Protein AF-A0A6N9C9Y9-F1 (afdb_monomer)

Secondary structure (DSSP, 8-state):
-HHHHHHHHHHHHS--EEEEEEETTEEEEETTEESSSPPPHHHHHHHT-SSGGG-SB--HHHHHHHHHHHHHHHHHHHHHHHGGGGGGS-HHHHHHHHHHHHHHHHHHHHH-HHHHHHHTT-

Structure (mmCIF, N/CA/C/O backbone):
data_AF-A0A6N9C9Y9-F1
#
_entry.id   AF-A0A6N9C9Y9-F1
#
loop_
_atom_site.group_PDB
_atom_site.id
_atom_site.type_symbol
_atom_site.label_atom_id
_atom_site.label_alt_id
_atom_site.label_comp_id
_atom_site.label_asym_id
_atom_site.label_entity_id
_atom_site.label_seq_id
_atom_site.pdbx_PDB_ins_code
_atom_site.Cartn_x
_atom_site.Cartn_y
_atom_site.Cartn_z
_atom_site.occupancy
_atom_site.B_iso_or_equiv
_atom_site.auth_seq_id
_atom_site.auth_comp_id
_atom_site.auth_asym_id
_atom_site.auth_atom_id
_atom_site.pdbx_PDB_model_num
ATOM 1 N N . MET A 1 1 ? 9.480 0.126 14.315 1.00 56.78 1 MET A N 1
ATOM 2 C CA . MET A 1 1 ? 8.802 -0.883 15.167 1.00 56.78 1 MET A CA 1
ATOM 3 C C . MET A 1 1 ? 7.551 -1.505 14.542 1.00 56.78 1 MET A C 1
ATOM 5 O O . MET A 1 1 ? 7.628 -2.686 14.245 1.00 56.78 1 MET A O 1
ATOM 9 N N . ILE A 1 2 ? 6.422 -0.798 14.346 1.00 61.03 2 ILE A N 1
ATOM 10 C CA . ILE A 1 2 ? 5.210 -1.411 13.734 1.00 61.03 2 ILE A CA 1
ATOM 11 C C . ILE A 1 2 ? 5.436 -1.684 12.240 1.00 61.03 2 ILE A C 1
ATOM 13 O O . ILE A 1 2 ? 5.254 -2.807 11.785 1.00 61.03 2 ILE A O 1
ATOM 17 N N . ILE A 1 3 ? 5.931 -0.679 11.512 1.00 64.25 3 ILE A N 1
ATOM 18 C CA . ILE A 1 3 ? 6.195 -0.769 10.069 1.00 64.25 3 ILE A CA 1
ATOM 19 C C . ILE A 1 3 ? 7.239 -1.852 9.757 1.00 64.25 3 ILE A C 1
ATOM 21 O O . ILE A 1 3 ? 7.018 -2.667 8.878 1.00 64.25 3 ILE A O 1
ATOM 25 N N . GLU A 1 4 ? 8.327 -1.953 10.525 1.00 68.50 4 GLU A N 1
ATOM 26 C CA . GLU A 1 4 ? 9.359 -2.983 10.298 1.00 68.50 4 GLU A CA 1
ATOM 27 C C . GLU A 1 4 ? 8.819 -4.412 10.448 1.00 68.50 4 GLU A C 1
ATOM 29 O O . GLU A 1 4 ? 9.111 -5.268 9.621 1.00 68.50 4 GLU A O 1
ATOM 34 N N . ARG A 1 5 ? 7.998 -4.684 11.472 1.00 74.38 5 ARG A N 1
ATOM 35 C CA . ARG A 1 5 ? 7.392 -6.014 11.640 1.00 74.38 5 ARG A CA 1
ATOM 36 C C . ARG A 1 5 ? 6.367 -6.309 10.545 1.00 74.38 5 ARG A C 1
ATOM 38 O O . ARG A 1 5 ? 6.320 -7.436 10.051 1.00 74.38 5 ARG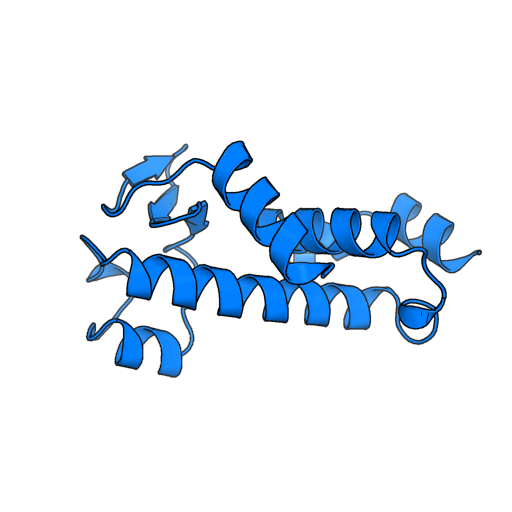 A O 1
ATOM 45 N N . LEU A 1 6 ? 5.570 -5.311 10.169 1.00 77.56 6 LEU A N 1
ATOM 46 C CA . LEU A 1 6 ? 4.604 -5.434 9.085 1.00 77.56 6 LEU A CA 1
ATOM 47 C C . LEU A 1 6 ? 5.305 -5.748 7.763 1.00 77.56 6 LEU A C 1
ATOM 49 O O . LEU A 1 6 ? 4.860 -6.638 7.048 1.00 77.56 6 LEU A O 1
ATOM 53 N N . ARG A 1 7 ? 6.425 -5.078 7.479 1.00 76.06 7 ARG A N 1
ATOM 54 C CA . ARG A 1 7 ? 7.263 -5.368 6.314 1.00 76.06 7 ARG A CA 1
ATOM 55 C C . ARG A 1 7 ? 7.712 -6.816 6.319 1.00 76.06 7 ARG A C 1
ATOM 57 O O . ARG A 1 7 ? 7.408 -7.524 5.375 1.00 76.06 7 ARG A O 1
ATOM 64 N N . GLU A 1 8 ? 8.347 -7.285 7.389 1.00 80.69 8 GLU A N 1
ATOM 65 C CA . GLU A 1 8 ? 8.785 -8.686 7.480 1.00 80.69 8 GLU A CA 1
ATOM 66 C C . GLU A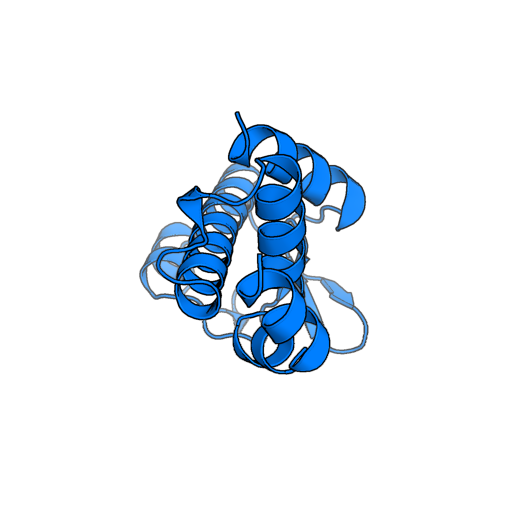 1 8 ? 7.624 -9.681 7.323 1.00 80.69 8 GLU A C 1
ATOM 68 O O . GLU A 1 8 ? 7.787 -10.748 6.733 1.00 80.69 8 GLU A O 1
ATOM 73 N N . THR A 1 9 ? 6.434 -9.322 7.807 1.00 81.56 9 THR A N 1
ATOM 74 C CA . THR A 1 9 ? 5.224 -10.137 7.641 1.00 81.56 9 THR A CA 1
ATOM 75 C C . THR A 1 9 ? 4.756 -10.156 6.184 1.00 81.56 9 THR A C 1
ATOM 77 O O . THR A 1 9 ? 4.560 -11.236 5.637 1.00 81.56 9 THR A O 1
ATOM 80 N N . LEU A 1 10 ? 4.658 -8.997 5.526 1.00 78.69 10 LEU A N 1
ATOM 81 C CA . LEU A 1 10 ? 4.288 -8.879 4.110 1.00 78.69 10 LEU A CA 1
ATOM 82 C C . LEU A 1 10 ? 5.291 -9.605 3.207 1.00 78.69 10 LEU A C 1
ATOM 84 O O . LEU A 1 10 ? 4.889 -10.397 2.363 1.00 78.69 10 LEU A O 1
ATOM 88 N N . LYS A 1 11 ? 6.596 -9.437 3.454 1.00 79.56 11 LYS A N 1
ATOM 89 C CA . LYS A 1 11 ? 7.660 -10.143 2.722 1.00 79.56 11 LYS A CA 1
ATOM 90 C C . LYS A 1 11 ? 7.523 -11.666 2.807 1.00 79.56 11 LYS A C 1
ATOM 92 O O . LYS A 1 11 ? 7.901 -12.366 1.872 1.00 79.56 11 LYS A O 1
ATOM 97 N N . ARG A 1 12 ? 7.025 -12.184 3.934 1.00 78.56 12 ARG A N 1
ATOM 98 C CA . ARG A 1 12 ? 6.814 -13.622 4.148 1.00 78.56 12 ARG A CA 1
ATOM 99 C C . ARG A 1 12 ? 5.512 -14.121 3.519 1.00 78.56 12 ARG A C 1
ATOM 101 O O . ARG A 1 12 ? 5.501 -15.237 3.006 1.00 78.56 12 ARG A O 1
ATOM 108 N N . ASP A 1 13 ? 4.440 -13.337 3.612 1.00 75.81 13 ASP A N 1
ATOM 109 C CA . ASP A 1 13 ? 3.078 -13.796 3.325 1.00 75.81 13 ASP A CA 1
ATOM 110 C C . ASP A 1 13 ? 2.641 -13.533 1.866 1.00 75.81 13 ASP A C 1
ATOM 112 O O . ASP A 1 13 ? 1.915 -14.356 1.313 1.00 75.81 13 ASP A O 1
ATOM 116 N N . GLU A 1 14 ? 3.116 -12.456 1.222 1.00 70.94 14 GLU A N 1
ATOM 117 C CA . GLU A 1 14 ? 2.747 -12.073 -0.163 1.00 70.94 14 GLU A CA 1
ATOM 118 C C . GLU A 1 14 ? 3.548 -12.822 -1.243 1.00 70.94 14 GLU A C 1
ATOM 120 O O . GLU A 1 14 ? 3.136 -12.917 -2.397 1.00 70.94 14 GLU A O 1
ATOM 125 N N . GLY A 1 15 ? 4.706 -13.377 -0.877 1.00 72.50 15 GLY A N 1
ATOM 126 C CA . GLY A 1 15 ? 5.706 -13.823 -1.846 1.00 72.50 15 GLY A CA 1
ATOM 127 C C . GLY A 1 15 ? 6.586 -12.671 -2.342 1.00 72.50 15 GLY A C 1
ATOM 128 O O . GLY A 1 15 ? 6.387 -11.504 -2.009 1.00 72.50 15 GLY A O 1
ATOM 129 N N . PHE A 1 16 ? 7.635 -13.021 -3.084 1.00 86.00 16 PHE A N 1
ATOM 130 C CA . PHE A 1 16 ? 8.619 -12.065 -3.577 1.00 86.00 16 PHE A CA 1
ATOM 131 C C . PHE A 1 16 ? 9.145 -12.505 -4.940 1.00 86.00 16 PHE A C 1
ATOM 133 O O . PHE A 1 16 ? 9.777 -13.559 -5.040 1.00 86.00 16 PHE A O 1
ATOM 140 N N . ASP A 1 17 ? 8.909 -11.684 -5.962 1.00 90.50 17 ASP A N 1
ATOM 141 C CA . ASP A 1 17 ? 9.491 -11.868 -7.290 1.00 90.50 17 ASP A CA 1
ATOM 142 C C . ASP A 1 17 ? 9.980 -10.527 -7.839 1.00 90.50 17 ASP A C 1
ATOM 144 O O . ASP A 1 17 ? 9.243 -9.546 -7.891 1.00 90.50 17 ASP A O 1
ATOM 148 N N . LEU A 1 18 ? 11.242 -10.474 -8.250 1.00 94.81 18 LEU A N 1
ATOM 149 C CA . LEU A 1 18 ? 11.814 -9.278 -8.865 1.00 94.81 18 LEU A CA 1
ATOM 150 C C . LEU A 1 18 ? 11.343 -9.080 -10.302 1.00 94.81 18 LEU A C 1
ATOM 152 O O . LEU A 1 18 ? 11.544 -8.001 -10.852 1.00 94.81 18 LEU A O 1
ATOM 156 N N . ARG A 1 19 ? 10.731 -10.098 -10.905 1.00 96.19 19 ARG A N 1
ATOM 157 C CA . ARG A 1 19 ? 10.175 -10.046 -12.249 1.00 96.19 19 ARG A CA 1
ATOM 158 C C . ARG A 1 19 ? 8.663 -9.950 -12.201 1.00 96.19 19 ARG A C 1
ATOM 160 O O . ARG A 1 19 ? 8.005 -10.521 -11.324 1.00 96.19 19 ARG A O 1
ATOM 167 N N . ARG A 1 20 ? 8.125 -9.237 -13.186 1.00 95.75 20 ARG A N 1
ATOM 168 C CA . ARG A 1 20 ? 6.693 -9.199 -13.462 1.00 95.75 20 ARG A CA 1
ATOM 169 C C . ARG A 1 20 ? 6.175 -10.624 -13.635 1.00 95.7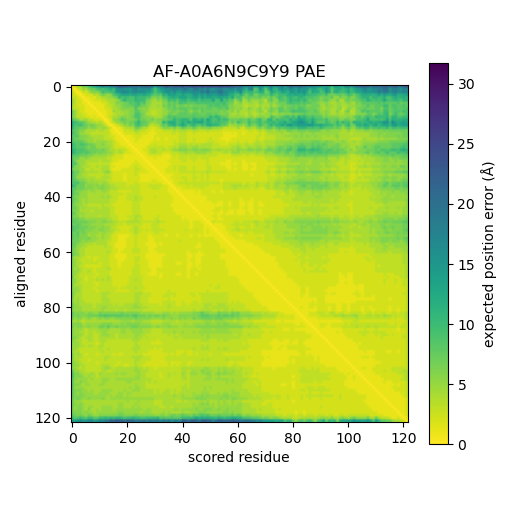5 20 ARG A C 1
ATOM 171 O O . ARG A 1 20 ? 6.757 -11.426 -14.368 1.00 95.75 20 ARG A O 1
ATOM 178 N N . HIS A 1 21 ? 5.079 -10.930 -12.957 1.00 93.50 21 HIS A N 1
ATOM 179 C CA . HIS A 1 21 ? 4.397 -12.208 -13.081 1.00 93.50 21 HIS A CA 1
ATOM 180 C C . HIS A 1 21 ? 2.890 -12.045 -12.892 1.00 93.50 21 HIS A C 1
ATOM 182 O O . HIS A 1 21 ? 2.424 -11.243 -12.084 1.00 93.50 21 HIS A O 1
ATOM 188 N N . GLU A 1 22 ? 2.128 -12.856 -13.619 1.00 92.88 22 GLU A N 1
ATOM 189 C CA . GLU A 1 22 ? 0.672 -12.816 -13.571 1.00 92.88 22 GLU A CA 1
ATOM 190 C C . GLU A 1 22 ? 0.137 -13.723 -12.455 1.00 92.88 22 GLU A C 1
ATOM 192 O O . GLU A 1 22 ? 0.484 -14.907 -12.354 1.00 92.88 22 GLU A O 1
ATOM 197 N N . VAL A 1 23 ? -0.782 -13.190 -11.653 1.00 87.12 23 VAL A N 1
ATOM 198 C CA . VAL A 1 23 ? -1.576 -13.946 -10.685 1.00 87.12 23 VAL A CA 1
ATOM 199 C C . VAL A 1 23 ? -3.049 -13.651 -10.939 1.00 87.12 23 VAL A C 1
ATOM 201 O O . VAL A 1 23 ? -3.519 -12.537 -10.735 1.00 87.12 23 VAL A O 1
ATOM 204 N N . GLN A 1 24 ? -3.798 -14.671 -11.368 1.00 88.31 24 GLN A N 1
ATOM 205 C CA . GLN A 1 24 ? -5.238 -14.567 -11.652 1.00 88.31 24 GLN A CA 1
ATOM 206 C C . GLN A 1 24 ? -5.596 -13.473 -12.682 1.00 88.31 24 GLN A C 1
ATOM 208 O O . GLN A 1 24 ? -6.633 -12.822 -12.547 1.00 88.31 24 GLN A O 1
ATOM 213 N N . GLY A 1 25 ? -4.773 -13.291 -13.722 1.00 90.69 25 GLY A N 1
ATOM 214 C CA . GLY A 1 25 ? -5.005 -12.279 -14.758 1.00 90.69 25 GLY A CA 1
ATOM 215 C C . GLY A 1 25 ? -4.628 -10.853 -14.359 1.00 90.69 25 GLY A C 1
ATOM 216 O O . GLY A 1 25 ? -5.050 -9.925 -15.039 1.00 90.69 25 GLY A O 1
ATOM 217 N N . ILE A 1 26 ? -3.908 -10.673 -13.250 1.00 91.06 26 ILE A N 1
ATOM 218 C CA . ILE A 1 26 ? -3.398 -9.380 -12.789 1.00 91.06 26 ILE A CA 1
ATOM 219 C C . ILE A 1 26 ? -1.882 -9.498 -12.668 1.00 91.06 26 ILE A C 1
ATOM 221 O O . ILE A 1 26 ? -1.381 -10.426 -12.021 1.00 91.06 26 ILE A O 1
ATOM 225 N N . ASP A 1 27 ? -1.162 -8.557 -13.264 1.00 94.69 27 ASP A N 1
ATOM 226 C CA . ASP A 1 27 ? 0.291 -8.516 -13.176 1.00 94.69 27 ASP A CA 1
ATOM 227 C C . ASP A 1 27 ? 0.766 -7.920 -11.855 1.00 94.69 27 ASP A C 1
ATOM 229 O O . ASP A 1 27 ? 0.282 -6.885 -11.394 1.00 94.69 27 ASP A O 1
ATOM 233 N N . HIS A 1 28 ? 1.733 -8.602 -11.247 1.00 93.12 28 HIS A N 1
ATOM 234 C CA . HIS A 1 28 ? 2.331 -8.221 -9.980 1.00 93.12 28 HIS A CA 1
ATOM 235 C C . HIS A 1 28 ? 3.857 -8.213 -10.063 1.00 93.12 28 HIS A C 1
ATOM 237 O O . HIS A 1 28 ? 4.464 -8.902 -10.888 1.00 93.12 28 HIS A O 1
ATOM 243 N N . ILE A 1 29 ? 4.485 -7.450 -9.169 1.00 95.19 29 ILE A N 1
ATOM 244 C CA . ILE A 1 29 ? 5.941 -7.414 -9.010 1.00 95.19 29 ILE A CA 1
ATOM 245 C C . ILE A 1 29 ? 6.352 -7.138 -7.560 1.00 95.19 29 ILE A C 1
ATOM 247 O O . ILE A 1 29 ? 5.582 -6.616 -6.750 1.00 95.19 29 ILE A O 1
ATOM 251 N N . GLY A 1 30 ? 7.592 -7.481 -7.220 1.00 94.06 30 GLY A N 1
ATOM 252 C CA . GLY A 1 30 ? 8.177 -7.264 -5.907 1.00 94.06 30 GLY A CA 1
ATOM 253 C C . GLY A 1 30 ? 7.412 -8.038 -4.843 1.00 94.06 30 GLY A C 1
ATOM 254 O O . GLY A 1 30 ? 7.311 -9.260 -4.904 1.00 94.06 30 GLY A O 1
ATOM 255 N N . TYR A 1 31 ? 6.868 -7.306 -3.875 1.00 91.69 31 TYR A N 1
ATOM 256 C CA . TYR A 1 31 ? 6.101 -7.835 -2.746 1.00 91.69 31 TYR A CA 1
ATOM 257 C C . TYR A 1 31 ? 4.589 -7.817 -3.012 1.00 91.69 31 TYR A C 1
ATOM 259 O O . TYR A 1 31 ? 3.823 -7.314 -2.194 1.00 91.69 31 TYR A O 1
ATOM 267 N N . GLY A 1 32 ? 4.173 -8.299 -4.187 1.00 89.00 32 GLY A N 1
ATOM 268 C CA . GLY A 1 32 ? 2.759 -8.349 -4.572 1.00 89.00 32 GLY A CA 1
ATOM 269 C C . GLY A 1 32 ? 2.172 -6.998 -5.000 1.00 89.00 32 GLY A C 1
ATOM 270 O O . GLY A 1 32 ? 0.969 -6.783 -4.878 1.00 89.00 32 GLY A O 1
ATOM 271 N N . ILE A 1 33 ? 2.992 -6.070 -5.504 1.00 91.56 33 ILE A N 1
ATOM 272 C CA . ILE A 1 33 ? 2.499 -4.784 -6.015 1.00 91.56 33 ILE A CA 1
ATOM 273 C C . ILE A 1 33 ? 1.767 -5.017 -7.334 1.00 91.56 33 ILE A C 1
ATOM 275 O O . ILE A 1 33 ? 2.368 -5.499 -8.289 1.00 91.56 33 ILE A O 1
ATOM 279 N N . ASN A 1 34 ? 0.486 -4.657 -7.375 1.00 92.25 34 ASN A N 1
ATOM 280 C CA . ASN A 1 34 ? -0.351 -4.710 -8.571 1.00 92.25 34 ASN A CA 1
ATOM 281 C C . ASN A 1 34 ? 0.118 -3.667 -9.604 1.00 92.25 34 ASN A C 1
ATOM 283 O O . ASN A 1 34 ? 0.228 -2.493 -9.252 1.00 92.25 34 ASN A O 1
ATOM 287 N N . LEU A 1 35 ? 0.363 -4.080 -10.848 1.00 93.31 35 LEU A N 1
ATOM 288 C CA . LEU A 1 35 ? 0.773 -3.213 -11.964 1.00 93.31 35 LEU A CA 1
ATOM 289 C C . LEU A 1 35 ? -0.398 -2.710 -12.827 1.00 93.31 35 LEU A C 1
ATOM 291 O O . LEU A 1 35 ? -0.203 -1.833 -13.656 1.00 93.31 35 LEU A O 1
ATOM 295 N N . GLU A 1 36 ? -1.620 -3.202 -12.608 1.00 91.00 36 GLU A N 1
ATOM 296 C CA . GLU A 1 36 ? -2.843 -2.672 -13.242 1.00 91.00 36 GLU A CA 1
ATOM 297 C C . GLU A 1 36 ? -3.321 -1.361 -12.591 1.00 91.00 36 GLU A C 1
ATOM 299 O O . GLU A 1 36 ? -4.270 -0.725 -13.057 1.00 91.00 36 GLU A O 1
ATOM 304 N N . GLN A 1 37 ? -2.735 -0.992 -11.448 1.00 89.88 37 GLN A N 1
ATOM 305 C CA . GLN A 1 37 ? -2.987 0.298 -10.816 1.00 89.88 37 GLN A CA 1
ATOM 306 C C . GLN A 1 37 ? -2.047 1.352 -11.400 1.00 89.88 37 GLN A C 1
ATOM 308 O O . GLN A 1 37 ? -0.909 1.051 -11.738 1.00 89.88 37 GLN A O 1
ATOM 313 N N . GLU A 1 38 ? -2.503 2.598 -11.421 1.00 92.12 38 GLU A N 1
ATOM 314 C CA . GLU A 1 38 ? -1.647 3.734 -11.753 1.00 92.12 38 GLU A CA 1
ATOM 315 C C . GLU A 1 38 ? -0.615 3.940 -10.634 1.00 92.12 38 GLU A C 1
ATOM 317 O O . GLU A 1 38 ? -0.969 4.098 -9.455 1.00 92.12 38 GLU A O 1
ATOM 322 N N . LEU A 1 39 ? 0.662 3.891 -10.998 1.00 94.38 39 LEU A N 1
ATOM 323 C CA . LEU A 1 39 ? 1.770 4.217 -10.120 1.00 94.38 39 LEU A CA 1
ATOM 324 C C . LEU A 1 39 ? 1.988 5.738 -10.151 1.00 94.38 39 LEU A C 1
ATOM 326 O O . LEU A 1 39 ? 2.009 6.348 -11.217 1.00 94.38 39 LEU A O 1
ATOM 330 N N . PRO A 1 40 ? 2.198 6.376 -8.993 1.00 96.00 40 PRO A N 1
ATOM 331 C CA . PRO A 1 40 ? 2.610 7.773 -8.931 1.00 96.00 40 PRO A CA 1
ATOM 332 C C . PRO A 1 40 ? 3.879 8.048 -9.751 1.00 96.00 40 PRO A C 1
ATOM 334 O O . PRO A 1 40 ? 4.821 7.254 -9.711 1.00 96.00 40 PRO A O 1
ATOM 337 N N . ASP A 1 41 ? 3.945 9.215 -10.403 1.00 96.44 41 ASP A N 1
ATOM 338 C CA . ASP A 1 41 ? 5.092 9.642 -11.227 1.00 96.44 41 ASP A CA 1
ATOM 339 C C . ASP A 1 41 ? 6.442 9.500 -10.500 1.00 96.44 41 ASP A C 1
ATOM 341 O O . ASP A 1 41 ? 7.441 9.104 -11.096 1.00 96.44 41 ASP A O 1
ATOM 345 N N . GLU A 1 42 ? 6.476 9.774 -9.192 1.00 96.31 42 GLU A N 1
ATOM 346 C CA . GLU A 1 42 ? 7.680 9.635 -8.362 1.00 96.31 42 GLU A CA 1
ATOM 347 C C . GLU A 1 42 ? 8.192 8.186 -8.285 1.00 96.31 42 GLU A C 1
ATOM 349 O O . GLU A 1 42 ? 9.403 7.955 -8.243 1.00 96.31 42 GLU A O 1
ATOM 354 N N . LEU A 1 43 ? 7.288 7.199 -8.311 1.00 96.75 43 LEU A N 1
ATOM 355 C CA . LEU A 1 43 ? 7.658 5.787 -8.352 1.00 96.75 43 LEU A CA 1
ATOM 356 C C . LEU A 1 43 ? 8.175 5.416 -9.737 1.00 96.75 43 LEU A C 1
ATOM 358 O O . LEU A 1 43 ? 9.205 4.755 -9.827 1.00 96.75 43 LEU A O 1
ATOM 362 N N . LEU A 1 44 ? 7.513 5.865 -10.807 1.00 97.00 44 LEU A N 1
ATOM 363 C CA . LEU A 1 44 ? 7.969 5.626 -12.181 1.00 97.00 44 LEU A CA 1
ATOM 364 C C . LEU A 1 44 ? 9.376 6.207 -12.407 1.00 97.00 44 LEU A C 1
ATOM 366 O O . LEU A 1 44 ? 10.260 5.512 -12.918 1.00 97.00 44 LEU A O 1
ATOM 370 N N . GLU A 1 45 ? 9.628 7.429 -11.923 1.00 97.38 45 GLU A N 1
ATOM 371 C CA . GLU A 1 45 ? 10.947 8.072 -11.961 1.00 97.38 45 GLU A CA 1
ATOM 372 C C . GLU A 1 45 ? 11.995 7.263 -11.182 1.00 97.38 45 GLU A C 1
ATOM 374 O O . GLU A 1 45 ? 13.087 6.991 -11.696 1.00 97.38 45 GLU A O 1
ATOM 379 N N . TYR A 1 46 ? 11.665 6.817 -9.965 1.00 96.94 46 TYR A N 1
ATOM 380 C CA . TYR A 1 46 ? 12.562 5.995 -9.148 1.00 96.94 46 TYR A CA 1
ATOM 381 C C . TYR A 1 46 ? 12.866 4.634 -9.801 1.00 96.94 46 TYR A C 1
ATOM 383 O O . TYR A 1 46 ? 14.004 4.146 -9.773 1.00 96.94 46 TYR A O 1
ATOM 391 N N . LEU A 1 47 ? 11.861 4.028 -10.435 1.00 96.69 47 LEU A N 1
ATOM 392 C CA . LEU A 1 47 ? 11.979 2.776 -11.180 1.00 96.69 47 LEU A CA 1
ATOM 393 C C . LEU A 1 47 ? 12.706 2.941 -12.523 1.00 96.69 47 LEU A C 1
ATOM 395 O O . LEU A 1 47 ? 13.229 1.956 -13.046 1.00 96.69 47 LEU A O 1
ATOM 399 N N . ARG A 1 48 ? 12.827 4.178 -13.024 1.00 97.12 48 ARG A N 1
ATOM 400 C CA . ARG A 1 48 ? 13.421 4.540 -14.324 1.00 97.12 48 ARG A CA 1
ATOM 401 C C . ARG A 1 48 ? 12.661 3.941 -15.504 1.00 97.12 48 ARG A C 1
ATOM 403 O O . ARG A 1 48 ? 13.268 3.441 -16.454 1.00 97.12 48 ARG A O 1
ATOM 410 N N . VAL A 1 49 ? 11.340 3.997 -15.423 1.00 96.31 49 VAL A N 1
ATOM 411 C CA . VAL A 1 49 ? 10.416 3.570 -16.475 1.00 96.31 49 VAL A CA 1
ATOM 412 C C . VAL A 1 49 ? 9.472 4.714 -16.822 1.00 96.31 49 VAL A C 1
ATOM 414 O O . VAL A 1 49 ? 9.226 5.597 -16.009 1.00 96.31 49 VAL A O 1
ATOM 417 N N . GLU A 1 50 ? 8.935 4.690 -18.038 1.00 94.38 50 GLU A N 1
ATOM 418 C CA . GLU A 1 50 ? 8.001 5.722 -18.511 1.00 94.38 50 GLU A CA 1
ATOM 419 C C . GLU A 1 50 ? 6.536 5.396 -18.170 1.00 94.38 50 GLU A C 1
ATOM 421 O O . GLU A 1 50 ? 5.686 6.277 -18.232 1.00 94.38 50 GLU A O 1
ATOM 426 N N . ALA A 1 51 ? 6.234 4.126 -17.873 1.00 94.75 51 ALA A N 1
ATOM 427 C CA . ALA A 1 51 ? 4.901 3.622 -17.547 1.00 94.75 51 ALA A CA 1
ATOM 428 C C . ALA A 1 51 ? 4.996 2.256 -16.846 1.00 94.75 51 ALA A C 1
ATOM 430 O O . ALA A 1 51 ? 6.002 1.551 -16.975 1.00 94.75 51 ALA A O 1
ATOM 431 N N . GLU A 1 52 ? 3.926 1.857 -16.166 1.00 94.06 52 GLU A N 1
ATOM 432 C CA . GLU A 1 52 ? 3.775 0.590 -15.441 1.00 94.06 52 GLU A CA 1
ATOM 433 C C . GLU A 1 52 ? 3.928 -0.618 -16.362 1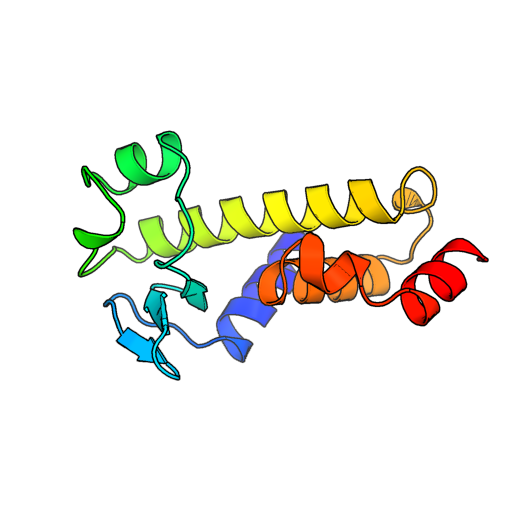.00 94.06 52 GLU A C 1
ATOM 435 O O . GLU A 1 52 ? 4.616 -1.584 -16.033 1.00 94.06 52 GLU A O 1
ATOM 440 N N . ASP A 1 53 ? 3.365 -0.521 -17.568 1.00 94.00 53 ASP A N 1
ATOM 441 C CA . ASP A 1 53 ? 3.442 -1.566 -18.587 1.00 94.00 53 ASP A CA 1
ATOM 442 C C . ASP A 1 53 ? 4.873 -1.844 -19.063 1.00 94.00 53 ASP A C 1
ATOM 444 O O . ASP A 1 53 ? 5.136 -2.918 -19.602 1.00 94.00 53 ASP A O 1
ATOM 448 N N . ALA A 1 54 ? 5.803 -0.901 -18.872 1.00 95.50 54 ALA A N 1
ATOM 449 C CA . ALA A 1 54 ? 7.213 -1.074 -19.216 1.00 95.50 54 ALA A CA 1
ATOM 450 C C . ALA A 1 54 ? 8.024 -1.773 -18.107 1.00 95.50 54 ALA A C 1
ATOM 452 O O . ALA A 1 54 ? 9.215 -2.037 -18.295 1.00 95.50 54 ALA A O 1
ATOM 453 N N . ILE A 1 55 ? 7.412 -2.055 -16.952 1.00 96.38 55 ILE A N 1
ATOM 454 C CA . ILE A 1 55 ? 8.066 -2.729 -15.831 1.00 96.38 55 ILE A CA 1
ATOM 455 C C . ILE A 1 55 ? 8.099 -4.236 -16.103 1.00 96.38 55 ILE A C 1
ATOM 457 O O . ILE A 1 55 ? 7.078 -4.915 -16.068 1.00 96.38 55 ILE A O 1
ATOM 461 N N . GLU A 1 56 ? 9.298 -4.768 -16.323 1.00 96.75 56 GLU A N 1
ATOM 462 C CA . GLU A 1 56 ? 9.536 -6.209 -16.512 1.00 96.75 56 GLU A CA 1
ATOM 463 C C . GLU A 1 56 ? 10.311 -6.825 -15.339 1.00 96.75 56 GLU A C 1
ATOM 465 O O . GLU A 1 56 ? 10.055 -7.953 -14.919 1.00 96.75 56 GLU A O 1
ATOM 470 N N . GLU A 1 57 ? 11.268 -6.078 -14.789 1.00 97.38 57 GLU A N 1
ATOM 471 C CA . GLU A 1 57 ? 12.116 -6.497 -13.677 1.00 97.38 57 GLU A CA 1
ATOM 472 C C . GLU A 1 57 ? 12.522 -5.270 -12.857 1.00 97.38 57 GLU A C 1
ATOM 474 O O . GLU A 1 57 ? 12.742 -4.189 -13.406 1.00 97.38 57 GLU A O 1
ATOM 479 N N . ILE A 1 58 ? 12.641 -5.446 -11.545 1.00 97.44 58 ILE A N 1
ATOM 480 C CA . ILE A 1 58 ? 13.119 -4.428 -10.608 1.00 97.44 58 ILE A CA 1
ATOM 481 C C . ILE A 1 58 ? 14.272 -4.976 -9.768 1.00 97.44 58 ILE A C 1
ATOM 483 O O . ILE A 1 58 ? 14.510 -6.180 -9.685 1.00 97.44 58 ILE A O 1
ATOM 487 N N . THR A 1 59 ? 15.015 -4.088 -9.118 1.00 97.38 59 THR A N 1
ATOM 488 C CA . THR A 1 59 ? 16.009 -4.478 -8.115 1.00 97.38 59 THR A CA 1
ATOM 489 C C . THR A 1 59 ? 15.356 -4.723 -6.754 1.00 97.38 59 THR A C 1
ATOM 491 O O . TH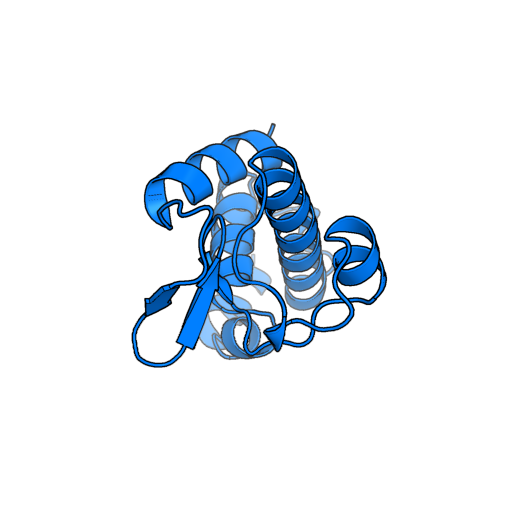R A 1 59 ? 14.244 -4.277 -6.482 1.00 97.38 59 THR A O 1
ATOM 494 N N . GLN A 1 60 ? 16.079 -5.390 -5.850 1.00 94.19 60 GLN A N 1
ATOM 495 C CA . GLN A 1 60 ? 15.661 -5.528 -4.450 1.00 94.19 60 GLN A CA 1
ATOM 496 C C . GLN A 1 60 ? 15.413 -4.165 -3.786 1.00 94.19 60 GLN A C 1
ATOM 498 O O . GLN A 1 60 ? 14.437 -4.005 -3.065 1.00 94.19 60 GLN A O 1
ATOM 503 N N . GLU A 1 61 ? 16.270 -3.179 -4.059 1.00 95.56 61 GLU A N 1
ATOM 504 C CA . GLU A 1 61 ? 16.130 -1.821 -3.525 1.00 95.56 61 GLU A CA 1
ATOM 505 C C . GLU A 1 61 ? 14.844 -1.152 -4.027 1.00 95.56 61 GLU A C 1
ATOM 507 O O . GLU A 1 61 ? 14.101 -0.567 -3.245 1.00 95.56 61 GLU A O 1
ATOM 512 N N . GLN A 1 62 ? 14.533 -1.317 -5.314 1.00 96.94 62 GLN A N 1
ATOM 513 C CA . GLN A 1 62 ? 13.286 -0.841 -5.907 1.00 96.94 62 GLN A CA 1
ATOM 514 C C . GLN A 1 62 ? 12.058 -1.539 -5.322 1.00 96.94 62 GLN A C 1
ATOM 516 O O . GLN A 1 62 ? 11.083 -0.871 -4.988 1.00 96.94 62 GLN A O 1
ATOM 521 N N . ALA A 1 63 ? 12.113 -2.856 -5.124 1.00 94.69 63 ALA A N 1
ATOM 522 C CA . ALA A 1 63 ? 11.035 -3.595 -4.473 1.00 94.69 63 ALA A CA 1
ATOM 523 C C . ALA A 1 63 ? 10.811 -3.129 -3.025 1.00 94.69 63 ALA A C 1
ATOM 525 O O . ALA A 1 63 ? 9.670 -2.971 -2.592 1.00 94.69 63 ALA A O 1
ATOM 526 N N . ASP A 1 64 ? 11.891 -2.886 -2.278 1.00 92.50 64 ASP A N 1
ATOM 527 C CA . ASP A 1 64 ? 11.824 -2.370 -0.910 1.00 92.50 64 ASP A CA 1
ATOM 528 C C . ASP A 1 64 ? 11.251 -0.953 -0.848 1.00 92.50 64 ASP A C 1
ATOM 530 O O . ASP A 1 64 ? 10.449 -0.673 0.044 1.00 92.50 64 ASP A O 1
ATOM 534 N N . TYR A 1 65 ? 11.618 -0.094 -1.801 1.00 94.44 65 TYR A N 1
ATOM 535 C CA . TYR A 1 65 ? 11.094 1.264 -1.921 1.00 94.44 65 TYR A CA 1
ATOM 536 C C . TYR A 1 65 ? 9.595 1.278 -2.246 1.00 94.44 65 TYR A C 1
ATOM 538 O O . TYR A 1 65 ? 8.828 1.976 -1.585 1.00 94.44 65 TYR A O 1
ATOM 546 N N . LEU A 1 66 ? 9.153 0.452 -3.203 1.00 94.44 66 LEU A N 1
ATOM 547 C CA . LEU A 1 66 ? 7.730 0.286 -3.515 1.00 94.44 66 LEU A CA 1
ATOM 548 C C . LEU A 1 66 ? 6.940 -0.211 -2.300 1.00 94.44 66 LEU A C 1
ATOM 550 O O . LEU A 1 66 ? 5.868 0.312 -2.001 1.00 94.44 66 LEU A O 1
ATOM 554 N N . LEU A 1 67 ? 7.469 -1.202 -1.576 1.00 92.12 67 LEU A N 1
ATOM 555 C CA . LEU A 1 67 ? 6.823 -1.715 -0.368 1.00 92.12 67 LEU A CA 1
ATOM 556 C C . LEU A 1 67 ? 6.662 -0.621 0.690 1.00 92.12 67 LEU A C 1
ATOM 558 O O . LEU A 1 67 ? 5.590 -0.505 1.279 1.00 92.12 67 LEU A O 1
ATOM 562 N N . ASP A 1 68 ? 7.706 0.171 0.928 1.00 92.00 68 ASP A N 1
ATOM 563 C CA . ASP A 1 68 ? 7.646 1.282 1.880 1.00 92.00 68 ASP A CA 1
ATOM 564 C C . ASP A 1 68 ? 6.575 2.293 1.513 1.00 92.00 68 ASP A C 1
ATOM 566 O O . ASP A 1 68 ? 5.725 2.620 2.343 1.00 92.00 68 ASP A O 1
ATOM 570 N N . TYR A 1 69 ? 6.565 2.700 0.247 1.00 94.25 69 TYR A N 1
ATOM 571 C CA . TYR A 1 69 ? 5.575 3.623 -0.273 1.00 94.25 69 TYR A CA 1
ATOM 572 C C . TYR A 1 69 ? 4.145 3.132 -0.024 1.00 94.25 69 TYR A C 1
ATOM 574 O O . TYR A 1 69 ? 3.318 3.826 0.570 1.00 94.25 69 TYR A O 1
ATOM 582 N N . TYR A 1 70 ? 3.843 1.896 -0.426 1.00 93.38 70 TYR A N 1
ATOM 583 C CA . TYR A 1 70 ? 2.489 1.363 -0.314 1.00 93.38 70 TYR A CA 1
ATOM 584 C C . TYR A 1 70 ? 2.078 1.030 1.122 1.00 93.38 70 TYR A C 1
ATOM 586 O O . TYR A 1 70 ? 0.889 1.092 1.442 1.00 93.38 70 TYR A O 1
ATOM 594 N N . VAL A 1 71 ? 3.024 0.738 2.018 1.00 92.50 71 VAL A N 1
ATOM 595 C CA . VAL A 1 71 ? 2.737 0.630 3.457 1.00 92.50 71 VAL A CA 1
ATOM 596 C C . VAL A 1 71 ? 2.344 1.991 4.039 1.00 92.50 71 VAL A C 1
ATOM 598 O O . VAL A 1 71 ? 1.402 2.057 4.833 1.00 92.50 71 VAL A O 1
ATOM 601 N N . GLU A 1 72 ? 3.000 3.079 3.630 1.00 93.69 72 GLU A N 1
ATOM 602 C CA . GLU A 1 72 ? 2.623 4.438 4.041 1.00 93.69 72 GLU A CA 1
ATOM 603 C C . GLU A 1 72 ? 1.241 4.834 3.502 1.00 93.69 72 GLU A C 1
ATOM 605 O O . GLU A 1 72 ? 0.409 5.349 4.258 1.00 93.69 72 GLU A O 1
ATOM 610 N N . VAL A 1 73 ? 0.949 4.520 2.235 1.00 93.88 73 VAL A N 1
ATOM 611 C CA . VAL A 1 73 ? -0.385 4.713 1.638 1.00 93.88 73 VAL A CA 1
ATOM 612 C C . VAL A 1 73 ? -1.446 3.936 2.422 1.00 93.88 73 VAL A C 1
ATOM 614 O O . VAL A 1 73 ? -2.457 4.508 2.829 1.00 93.88 73 VAL A O 1
ATOM 617 N N . ALA A 1 74 ? -1.197 2.659 2.715 1.00 94.25 74 ALA A N 1
ATOM 618 C CA . ALA A 1 74 ? -2.108 1.809 3.478 1.00 94.25 74 ALA A CA 1
ATOM 619 C C . ALA A 1 74 ? -2.353 2.332 4.908 1.00 94.25 74 ALA A C 1
ATOM 621 O O . ALA A 1 74 ? -3.470 2.251 5.435 1.00 94.25 74 ALA A O 1
ATOM 622 N N . GLU A 1 75 ? -1.335 2.909 5.551 1.00 95.12 75 GLU A N 1
ATOM 623 C CA . GLU A 1 75 ? -1.499 3.587 6.837 1.00 95.12 75 GLU A CA 1
ATOM 624 C C . GLU A 1 75 ? -2.349 4.862 6.702 1.00 95.12 75 GLU A C 1
ATOM 626 O O . GLU A 1 75 ? -3.229 5.114 7.533 1.00 95.12 75 GLU A O 1
ATOM 631 N N . GLY A 1 76 ? -2.132 5.650 5.647 1.00 95.50 76 GLY A N 1
ATOM 632 C CA . GLY A 1 76 ? -2.947 6.820 5.304 1.00 95.50 76 GLY A CA 1
ATOM 633 C C . GLY A 1 76 ? -4.420 6.472 5.066 1.00 95.50 76 GLY A C 1
ATOM 634 O O . GLY A 1 76 ? -5.320 7.154 5.572 1.00 95.50 76 GLY A O 1
ATOM 635 N N . ASP A 1 77 ? -4.681 5.360 4.385 1.00 95.44 77 ASP A N 1
ATOM 636 C CA . ASP A 1 77 ? -6.021 4.813 4.175 1.00 95.44 77 ASP A CA 1
ATOM 637 C C . ASP A 1 77 ? -6.689 4.447 5.501 1.00 95.44 77 ASP A C 1
ATOM 639 O O . ASP A 1 77 ? -7.842 4.816 5.756 1.00 95.44 77 ASP A O 1
ATOM 643 N N . CYS A 1 78 ? -5.957 3.780 6.396 1.00 96.06 78 CYS A N 1
ATOM 644 C CA . CYS A 1 78 ? -6.447 3.464 7.734 1.00 96.06 78 CYS A CA 1
ATOM 645 C C . CYS A 1 78 ? -6.780 4.734 8.528 1.00 96.06 78 CYS A C 1
ATOM 647 O O . CYS A 1 78 ? -7.877 4.841 9.086 1.00 96.06 78 CYS A O 1
ATOM 649 N N . LYS A 1 79 ? -5.889 5.731 8.529 1.00 95.56 79 LYS A N 1
ATOM 650 C CA . LYS A 1 79 ? -6.133 7.043 9.156 1.00 95.56 79 LYS A CA 1
ATOM 651 C C . LYS A 1 79 ? -7.383 7.711 8.579 1.00 95.56 79 LYS A C 1
ATOM 653 O O . LYS A 1 79 ? -8.181 8.264 9.329 1.00 95.56 79 LYS A O 1
ATOM 658 N N . THR A 1 80 ? -7.616 7.584 7.275 1.00 95.75 80 THR A N 1
ATOM 659 C CA . THR A 1 80 ? -8.817 8.106 6.604 1.00 95.75 80 THR A CA 1
ATOM 660 C C . THR A 1 80 ? -10.099 7.387 7.044 1.00 95.75 80 THR A C 1
ATOM 662 O O . THR A 1 80 ? -11.144 8.019 7.205 1.00 95.75 80 THR A O 1
ATOM 665 N N . ILE A 1 81 ? -10.059 6.066 7.252 1.00 95.19 81 ILE A N 1
ATOM 666 C CA . ILE A 1 81 ? -11.235 5.268 7.647 1.00 95.19 81 ILE A CA 1
ATOM 667 C C . ILE A 1 81 ? -11.572 5.422 9.137 1.00 95.19 81 ILE A C 1
ATOM 669 O O . ILE A 1 81 ? -12.759 5.440 9.500 1.00 95.19 81 ILE A O 1
ATOM 673 N N . TYR A 1 82 ? -10.552 5.458 9.993 1.00 95.38 82 TYR A N 1
ATOM 674 C CA . TYR A 1 82 ? -10.703 5.408 11.450 1.00 95.38 82 TYR A CA 1
ATOM 675 C C . TYR A 1 82 ? -10.599 6.789 12.112 1.00 95.38 82 TYR A C 1
ATOM 677 O O . TYR A 1 82 ? -11.126 6.961 13.207 1.00 95.38 82 TYR A O 1
ATOM 685 N N . GLY A 1 83 ? -10.025 7.792 11.442 1.00 93.88 83 GLY A N 1
ATOM 686 C CA . GLY A 1 83 ? -9.966 9.168 11.934 1.00 93.88 83 GLY A CA 1
ATOM 687 C C . GLY A 1 83 ? -9.300 9.267 13.306 1.00 93.88 83 GLY A C 1
ATOM 688 O O . GLY A 1 83 ? -8.271 8.640 13.556 1.00 93.88 83 GLY A O 1
ATOM 689 N N . ASP A 1 84 ? -9.921 10.025 14.210 1.00 92.81 84 ASP A N 1
ATOM 690 C CA . ASP A 1 84 ? -9.367 10.342 15.533 1.00 92.81 84 ASP A CA 1
ATOM 691 C C . ASP A 1 84 ? -9.097 9.108 16.406 1.00 92.81 84 ASP A C 1
ATOM 693 O O . ASP A 1 84 ? -8.172 9.119 17.220 1.00 92.81 84 ASP A O 1
ATOM 697 N N . ILE A 1 85 ? -9.852 8.019 16.219 1.00 94.81 85 ILE A N 1
ATOM 698 C CA . ILE A 1 85 ? -9.651 6.795 17.006 1.00 94.81 85 ILE A CA 1
ATOM 699 C C . ILE A 1 85 ? -8.449 5.974 16.530 1.00 94.81 85 ILE A C 1
ATOM 701 O O . ILE A 1 85 ? -8.035 5.048 17.216 1.00 94.81 85 ILE A O 1
ATOM 705 N N . TRP A 1 86 ? -7.848 6.289 15.375 1.00 95.12 86 TRP A N 1
ATOM 706 C CA . TRP A 1 86 ? -6.701 5.534 14.861 1.00 95.12 86 TRP A CA 1
ATOM 707 C C . TRP A 1 86 ? -5.585 5.413 15.902 1.00 95.12 86 TRP A C 1
ATOM 709 O O . TRP A 1 86 ? -5.065 4.323 16.130 1.00 95.12 86 TRP A O 1
ATOM 719 N N . GLN A 1 87 ? -5.268 6.518 16.580 1.00 93.31 87 GLN A N 1
ATOM 720 C CA . GLN A 1 87 ? -4.189 6.575 17.566 1.00 93.31 87 GLN A CA 1
ATOM 721 C C . GLN A 1 87 ? -4.528 5.881 18.893 1.00 93.31 87 GLN A C 1
ATOM 723 O O . GLN A 1 87 ? -3.620 5.596 19.670 1.00 93.31 87 GLN A O 1
ATOM 728 N N . SER A 1 88 ? -5.808 5.606 19.171 1.00 93.88 88 SER A N 1
ATOM 729 C CA . SER A 1 88 ? -6.220 4.855 20.363 1.00 93.88 88 SER A CA 1
ATOM 730 C C . SER A 1 88 ? -6.268 3.344 20.127 1.00 93.88 88 SER A C 1
ATOM 732 O O . SER A 1 88 ? -6.297 2.577 21.093 1.00 93.88 88 SER A O 1
ATOM 734 N N . LEU A 1 89 ? -6.238 2.891 18.869 1.00 94.25 89 LEU A N 1
ATOM 735 C CA . LEU A 1 89 ? -6.158 1.469 18.555 1.00 94.25 89 LEU A CA 1
ATOM 736 C C . LEU A 1 89 ? -4.831 0.878 19.042 1.00 94.25 89 LEU A C 1
ATOM 738 O O . LEU A 1 89 ? -3.763 1.469 18.912 1.00 94.2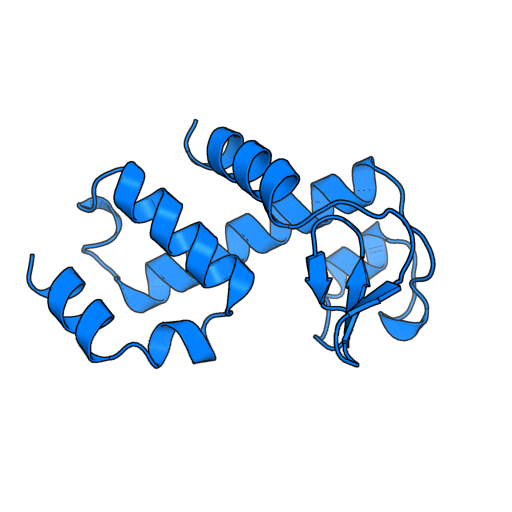5 89 LEU A O 1
ATOM 742 N N . SER A 1 90 ? -4.889 -0.349 19.564 1.00 93.19 90 SER A N 1
ATOM 743 C CA . SER A 1 90 ? -3.681 -1.077 19.959 1.00 93.19 90 SER A CA 1
ATOM 744 C C . SER A 1 90 ? -2.737 -1.272 18.760 1.00 93.19 90 SER A C 1
ATOM 746 O O . SER A 1 90 ? -3.245 -1.540 17.665 1.00 93.19 90 SER A O 1
ATOM 748 N N . PRO A 1 91 ? -1.408 -1.309 18.963 1.00 91.12 91 PRO A N 1
ATOM 749 C CA . PRO A 1 91 ? -0.435 -1.524 17.888 1.00 91.12 91 PRO A CA 1
ATOM 750 C C . PRO A 1 91 ? -0.740 -2.730 16.988 1.00 91.12 91 PRO A C 1
ATOM 752 O O . PRO A 1 91 ? -0.646 -2.631 15.772 1.00 91.12 91 PRO A O 1
ATOM 755 N N . LEU A 1 92 ? -1.193 -3.849 17.569 1.00 90.44 92 LEU A N 1
ATOM 756 C CA . LEU A 1 92 ? -1.552 -5.054 16.811 1.00 90.44 92 LEU A CA 1
ATOM 757 C C . LEU A 1 92 ? -2.749 -4.831 15.871 1.00 90.44 92 LEU A C 1
ATOM 759 O O . LEU A 1 92 ? -2.779 -5.353 14.763 1.00 90.44 92 LEU A O 1
ATOM 763 N N . ARG A 1 93 ? -3.748 -4.053 16.305 1.00 93.19 93 ARG A N 1
ATOM 764 C CA . ARG A 1 93 ? -4.902 -3.712 15.460 1.00 93.19 93 ARG A CA 1
ATOM 765 C C . ARG A 1 93 ? -4.487 -2.784 14.331 1.00 93.19 93 ARG A C 1
ATOM 767 O O . ARG A 1 93 ? -4.918 -3.007 13.210 1.00 93.19 93 ARG A O 1
ATOM 774 N N . GLN A 1 94 ? -3.648 -1.788 14.614 1.00 93.94 94 GLN A N 1
ATOM 775 C CA . GLN A 1 94 ? -3.102 -0.921 13.572 1.00 93.94 94 GLN A CA 1
ATOM 776 C C . GLN A 1 94 ? -2.350 -1.751 12.523 1.00 93.94 94 GLN A C 1
ATOM 778 O O . GLN A 1 94 ? -2.643 -1.634 11.341 1.00 93.94 94 GLN A O 1
ATOM 783 N N . GLU A 1 95 ? -1.471 -2.660 12.953 1.00 91.81 95 GLU A N 1
ATOM 784 C CA . GLU A 1 95 ? -0.711 -3.557 12.070 1.00 91.81 95 GLU A CA 1
ATOM 785 C C . GLU A 1 95 ? -1.621 -4.402 11.162 1.00 91.81 95 GLU A C 1
ATOM 787 O O . GLU A 1 95 ? -1.447 -4.405 9.945 1.00 91.81 95 GLU A O 1
ATOM 792 N N . ILE A 1 96 ? -2.640 -5.057 11.732 1.00 92.12 96 ILE A N 1
ATOM 793 C CA . ILE A 1 96 ? -3.608 -5.864 10.968 1.00 92.12 96 ILE A CA 1
ATOM 794 C C . ILE A 1 96 ? -4.391 -5.000 9.974 1.00 92.12 96 ILE A C 1
ATOM 796 O O . ILE A 1 96 ? -4.643 -5.419 8.847 1.00 92.12 96 ILE A O 1
ATOM 800 N N . LEU A 1 97 ? -4.794 -3.798 10.381 1.00 94.56 97 LEU A N 1
ATOM 801 C CA . LEU A 1 97 ? -5.573 -2.904 9.530 1.00 94.56 97 LEU A CA 1
ATOM 802 C C . LEU A 1 97 ? -4.745 -2.361 8.365 1.00 94.56 97 LEU A C 1
ATOM 804 O O . LEU A 1 97 ? -5.258 -2.333 7.251 1.00 94.56 97 LEU A O 1
ATOM 808 N N . ILE A 1 98 ? -3.474 -2.013 8.591 1.00 94.25 98 ILE A N 1
ATOM 809 C CA . ILE A 1 98 ? -2.561 -1.601 7.515 1.00 94.25 98 ILE A CA 1
ATOM 810 C C . ILE A 1 98 ? -2.323 -2.773 6.561 1.00 94.25 98 ILE A C 1
ATOM 812 O O . ILE A 1 98 ? -2.399 -2.587 5.354 1.00 94.25 98 ILE A O 1
ATOM 816 N N . ASN A 1 99 ? -2.107 -3.990 7.072 1.00 91.81 99 ASN A N 1
ATOM 817 C CA . ASN A 1 99 ? -1.948 -5.180 6.230 1.00 91.81 99 ASN A CA 1
ATOM 818 C C . ASN A 1 99 ? -3.176 -5.424 5.329 1.00 91.81 99 ASN A C 1
ATOM 820 O O . ASN A 1 99 ? -3.036 -5.662 4.129 1.00 91.81 99 ASN A O 1
ATOM 824 N N . LEU A 1 100 ? -4.384 -5.299 5.892 1.00 93.31 100 LEU A N 1
ATOM 825 C CA . LEU A 1 100 ? -5.630 -5.385 5.128 1.00 93.31 100 LEU A CA 1
ATOM 826 C C . LEU A 1 100 ? -5.763 -4.246 4.112 1.00 93.31 100 LEU A C 1
ATOM 828 O O . LEU A 1 100 ? -6.220 -4.485 2.998 1.00 93.31 100 LEU A O 1
ATOM 832 N N . ALA A 1 101 ? -5.394 -3.017 4.484 1.00 94.25 101 ALA A N 1
ATOM 833 C CA . ALA A 1 101 ? -5.427 -1.864 3.589 1.00 94.25 101 ALA A CA 1
ATOM 834 C C . ALA A 1 101 ? -4.458 -2.033 2.413 1.00 94.25 101 ALA A C 1
ATOM 836 O O . ALA A 1 101 ? -4.860 -1.778 1.285 1.00 94.25 101 ALA A O 1
ATOM 837 N N . PHE A 1 102 ? -3.248 -2.539 2.657 1.00 91.31 102 PHE A N 1
ATOM 838 C CA . PHE A 1 102 ? -2.259 -2.852 1.623 1.00 91.31 102 PHE A CA 1
ATOM 839 C C . PHE A 1 102 ? -2.810 -3.862 0.606 1.00 91.31 102 PHE A C 1
ATOM 841 O O . PHE A 1 102 ? -2.802 -3.608 -0.592 1.00 91.31 102 PHE A O 1
ATOM 848 N N . ASN A 1 103 ? -3.388 -4.964 1.092 1.00 88.94 103 ASN A N 1
ATOM 849 C CA . ASN A 1 103 ? -3.946 -6.024 0.247 1.00 88.94 103 ASN A CA 1
ATOM 850 C C . ASN A 1 103 ? -5.194 -5.602 -0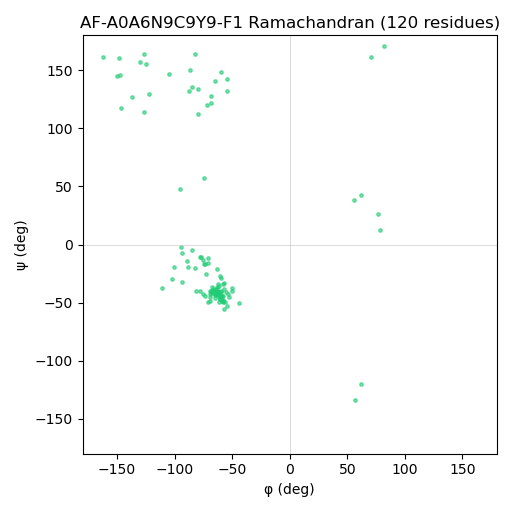.550 1.00 88.94 103 ASN A C 1
ATOM 852 O O . ASN A 1 103 ? -5.449 -6.076 -1.657 1.00 88.94 103 ASN A O 1
ATOM 856 N N . LEU A 1 104 ? -6.052 -4.771 0.045 1.00 91.31 104 LEU A N 1
ATOM 857 C CA . LEU A 1 104 ? -7.384 -4.482 -0.496 1.00 91.31 104 LEU A CA 1
ATOM 858 C C . LEU A 1 104 ? -7.477 -3.130 -1.210 1.00 91.31 104 LEU A C 1
ATOM 860 O O . LEU A 1 104 ? -8.327 -2.973 -2.095 1.00 91.31 104 LEU A O 1
ATOM 864 N N . GLY A 1 105 ? -6.676 -2.158 -0.782 1.00 91.06 105 GLY A N 1
ATOM 865 C CA . GLY A 1 105 ? -6.844 -0.733 -1.049 1.00 91.06 105 GLY A CA 1
ATOM 866 C C . GLY A 1 105 ? -8.039 -0.104 -0.316 1.00 91.06 105 GLY A C 1
ATOM 867 O O . GLY A 1 105 ? -9.005 -0.778 0.087 1.00 91.06 105 GLY A O 1
ATOM 868 N N . LEU A 1 106 ? -8.020 1.230 -0.198 1.00 93.06 106 LEU A N 1
ATOM 869 C CA . LEU A 1 106 ? -9.076 2.041 0.423 1.00 93.06 106 LEU A CA 1
ATOM 870 C C . LEU A 1 106 ? -10.512 1.655 0.024 1.00 93.06 106 LEU A C 1
ATOM 872 O O . LEU A 1 106 ? -11.350 1.494 0.924 1.00 93.06 106 LEU A O 1
ATOM 876 N N . PRO A 1 107 ? -10.866 1.507 -1.275 1.00 93.88 107 PRO A N 1
ATOM 877 C CA . PRO A 1 107 ? -12.264 1.334 -1.664 1.00 93.88 107 PRO A CA 1
ATOM 878 C C . PRO A 1 107 ? -12.863 0.038 -1.112 1.00 93.88 107 PRO A C 1
ATOM 880 O O . PRO A 1 107 ? -13.995 0.033 -0.614 1.00 93.88 107 PRO A O 1
ATOM 883 N N . ARG A 1 108 ? -12.092 -1.056 -1.159 1.00 94.19 108 ARG A N 1
ATOM 884 C CA . ARG A 1 108 ? -12.526 -2.372 -0.679 1.00 94.19 108 ARG A CA 1
ATOM 885 C C . ARG A 1 108 ? -12.519 -2.429 0.841 1.00 94.19 108 ARG A C 1
ATOM 887 O O . ARG A 1 108 ? -13.511 -2.885 1.407 1.00 94.19 108 ARG A O 1
ATOM 894 N N . LEU A 1 109 ? -11.501 -1.890 1.518 1.00 95.31 109 LEU A N 1
ATOM 895 C CA . LEU A 1 109 ? -11.484 -1.851 2.985 1.00 95.31 109 LEU A CA 1
ATOM 896 C C . LEU A 1 109 ? -12.664 -1.039 3.546 1.00 95.31 109 LEU A C 1
ATOM 898 O O . LEU A 1 109 ? -13.346 -1.466 4.484 1.00 95.31 109 LEU A O 1
ATOM 902 N N . LYS A 1 110 ? -13.002 0.094 2.919 1.00 94.94 110 LYS A N 1
ATOM 903 C CA . LYS A 1 110 ? -14.170 0.912 3.288 1.00 94.94 110 LYS A CA 1
ATOM 904 C C . LYS A 1 110 ? -15.496 0.150 3.151 1.00 94.94 110 LYS A C 1
ATOM 906 O O . LYS A 1 110 ? -16.446 0.436 3.889 1.00 94.94 110 LYS A O 1
ATOM 911 N N . ALA A 1 111 ? -15.567 -0.846 2.265 1.00 96.75 111 ALA A N 1
ATOM 912 C CA . ALA A 1 111 ? -16.756 -1.671 2.059 1.00 96.75 111 ALA A CA 1
ATOM 913 C C . ALA A 1 111 ? -17.049 -2.648 3.215 1.00 96.75 111 ALA A C 1
ATOM 915 O O . ALA A 1 111 ? -18.196 -3.086 3.347 1.00 96.75 111 ALA A O 1
ATOM 916 N N . PHE A 1 112 ? -16.098 -2.916 4.122 1.00 96.44 112 PHE A N 1
ATOM 917 C CA . PHE A 1 112 ? -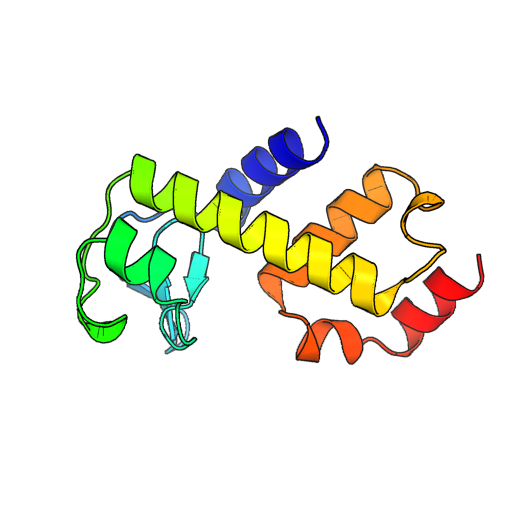16.305 -3.713 5.343 1.00 96.44 112 PHE A CA 1
ATOM 918 C C . PHE A 1 112 ? -17.092 -2.932 6.414 1.00 96.44 112 PHE A C 1
ATOM 920 O O . PHE A 1 112 ? -16.659 -2.746 7.551 1.00 96.44 112 PHE A O 1
ATOM 927 N N . ARG A 1 113 ? -18.295 -2.463 6.058 1.00 95.25 113 ARG A N 1
ATOM 928 C CA . ARG A 1 113 ? -19.104 -1.507 6.838 1.00 95.25 113 ARG A CA 1
ATOM 929 C C . ARG A 1 113 ? -19.332 -1.944 8.284 1.00 95.25 113 ARG A C 1
ATOM 931 O O . ARG A 1 113 ? -19.221 -1.119 9.182 1.00 95.25 113 ARG A O 1
ATOM 938 N N . LYS A 1 114 ? -19.635 -3.229 8.507 1.00 97.31 114 LYS A N 1
ATOM 939 C CA . LYS A 1 114 ? -19.902 -3.777 9.848 1.00 97.31 114 LYS A CA 1
ATOM 940 C C . LYS A 1 114 ? -18.643 -3.818 10.715 1.00 97.31 114 LYS A C 1
ATOM 942 O O . LYS A 1 114 ? -18.695 -3.381 11.856 1.00 97.31 114 LYS A O 1
ATOM 947 N N . MET A 1 115 ? -17.524 -4.286 10.160 1.00 96.62 115 MET A N 1
ATOM 948 C CA . MET A 1 115 ? -16.230 -4.310 10.849 1.00 96.62 115 MET A CA 1
ATOM 949 C C . MET A 1 115 ? -15.786 -2.890 11.207 1.00 96.62 115 MET A C 1
ATOM 951 O O . MET A 1 115 ? -15.504 -2.601 12.363 1.00 96.62 115 MET A O 1
ATOM 955 N N . ASN A 1 116 ? -15.823 -1.977 10.233 1.00 96.00 116 ASN A N 1
ATOM 956 C CA . ASN A 1 116 ? -15.408 -0.591 10.431 1.00 96.00 116 ASN A CA 1
ATOM 957 C C . ASN A 1 116 ? -16.290 0.140 11.453 1.00 96.00 116 ASN A C 1
ATOM 959 O O . ASN A 1 116 ? -15.791 0.960 12.214 1.00 96.00 116 ASN A O 1
ATOM 963 N N . ALA A 1 117 ? -17.596 -0.146 11.486 1.00 94.88 117 ALA A N 1
ATOM 964 C CA . ALA A 1 117 ? -18.493 0.398 12.502 1.00 94.88 117 ALA A CA 1
ATOM 965 C C . ALA A 1 117 ? -18.199 -0.159 13.903 1.00 94.88 117 ALA A C 1
ATOM 967 O O . ALA A 1 117 ? -18.224 0.608 14.856 1.00 94.88 117 ALA A O 1
ATOM 968 N N . ALA A 1 118 ? -17.900 -1.457 14.022 1.00 95.50 118 ALA A N 1
ATOM 969 C CA . ALA A 1 118 ? -17.560 -2.075 15.302 1.00 95.50 118 ALA A CA 1
ATOM 970 C C . ALA A 1 118 ? -16.257 -1.509 15.883 1.00 95.50 118 ALA A C 1
ATOM 972 O O . ALA A 1 118 ? -16.215 -1.184 17.061 1.00 95.50 118 ALA A O 1
ATOM 973 N N . ILE A 1 119 ? -15.232 -1.324 15.046 1.00 94.12 119 ILE A N 1
ATOM 974 C CA . ILE A 1 119 ? -13.951 -0.736 15.466 1.00 94.12 119 ILE A CA 1
ATOM 975 C C . ILE A 1 119 ? -14.132 0.721 15.912 1.00 94.12 119 ILE A C 1
ATOM 977 O O . ILE A 1 119 ? -13.561 1.125 16.913 1.00 94.12 119 ILE A O 1
ATOM 981 N N . ARG A 1 120 ? -14.956 1.507 15.202 1.00 90.12 120 ARG A N 1
ATOM 982 C CA . ARG A 1 120 ? -15.242 2.911 15.557 1.00 90.12 120 ARG A CA 1
ATOM 983 C C . ARG A 1 120 ? -16.102 3.106 16.805 1.00 90.12 120 ARG A C 1
ATOM 985 O O . ARG A 1 120 ? -16.274 4.243 17.225 1.00 90.12 120 ARG A O 1
ATOM 992 N N . ALA A 1 121 ? -16.701 2.041 17.326 1.00 87.94 121 ALA A N 1
ATOM 993 C CA . ALA A 1 121 ? -17.550 2.099 18.509 1.00 87.94 121 ALA A CA 1
ATOM 994 C C . ALA A 1 121 ? -16.793 1.786 19.815 1.00 87.94 121 ALA A C 1
ATOM 996 O O . ALA A 1 121 ? -17.425 1.819 20.871 1.00 87.94 121 ALA A O 1
ATOM 997 N N . GLU A 1 122 ? -15.494 1.457 19.741 1.00 67.19 122 GLU A N 1
ATOM 998 C CA . GLU A 1 122 ? -14.586 1.442 20.904 1.00 67.19 122 GLU A CA 1
ATOM 999 C C . GLU A 1 122 ? -14.282 2.871 21.379 1.00 67.19 122 GLU A C 1
ATOM 1001 O O . GLU A 1 122 ? -14.260 3.066 22.616 1.00 67.19 122 GLU A O 1
#

Solvent-accessible surface area (backbone atoms only — not comparable to full-atom values): 7004 Å² total; per-residue (Å²): 110,68,66,59,53,48,48,58,48,45,56,67,72,59,38,75,37,51,41,56,44,73,58,97,91,42,44,26,32,26,62,56,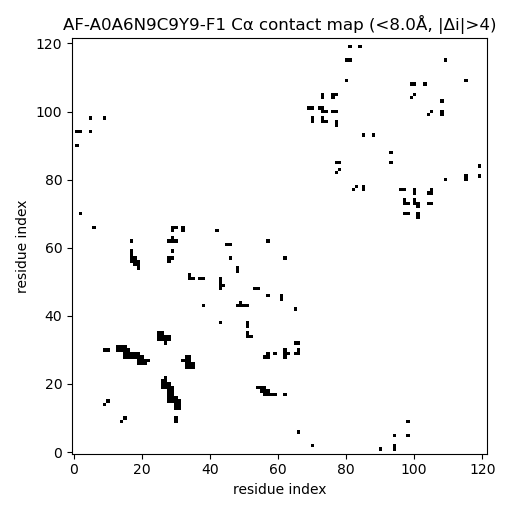44,63,49,86,51,88,73,57,67,70,54,32,59,74,71,70,42,96,48,60,90,71,60,54,68,55,52,72,68,52,31,53,51,52,50,52,53,45,50,52,49,12,42,53,41,44,42,67,76,49,44,87,54,47,81,73,50,54,70,69,56,50,49,54,47,27,54,48,22,55,77,53,33,60,76,55,51,65,65,44,54,68,61,56,50,57,65,72,70,112

Mean predicted aligned error: 4.0 Å

Radius of gyration: 15.22 Å; Cα contacts (8 Å, |Δi|>4): 127; chains: 1; bounding box: 36×25×40 Å

Foldseek 3Di:
DLLVVLVVVLCVPQDADQFWDDDPNFIAHGSGHTLVDFDPPVLCVVQVHPGSVPGGGGDNVSSVVVSVVLLVQLLVLVCVLQPPCLVVDDSVVSSVSSNVCSVQPNVRSNVVVVVSVVSNVD

Sequence (122 aa):
MIIERLRETLKRDEGFDLRRHEVQGIDHIGYGINLEQELPDELLEYLRVEAEDAIEEITQEQADYLLDYYVEVAEGDCKTIYGDIWQSLSPLRQEILINLAFNLGLPRLKAFRKMNAAIRAE

pLDDT: mean 91.13, std 7.92, range [56.78, 97.44]

Nearest PDB structures (foldseek):
  1t8g-assembly1_A  TM=7.919E-01  e=2.125E-04  Tequatrovirus T4
  2b7x-assembly3_C  TM=7.895E-01  e=2.125E-04  Tequatrovirus T4
  2b7x-assembly4_D  TM=7.239E-01  e=1.580E-04  Tequatrovirus T4
  3oe9-assembly1_A  TM=7.084E-01  e=2.539E-04  Homo sapiens
  4grv-assembly1_A  TM=7.713E-01  e=1.118E-03  Rattus norvegicus